Protein AF-A0A662KI46-F1 (afdb_monomer)

Solvent-accessible surface area (backbone atoms only — not comparable to full-atom values): 4559 Å² total; per-residue (Å²): 115,79,31,77,38,80,40,30,37,37,40,72,50,71,48,59,88,45,51,67,60,49,51,52,52,50,74,72,37,75,84,46,74,41,51,76,47,74,46,72,52,54,37,33,40,36,38,34,27,45,28,67,84,53,61,29,70,63,52,49,56,54,49,50,55,53,49,37,54,59,34,44,77,69,78,33,52,67,76,49,81,88

Secondary structure (DSSP, 8-state):
--EEEEEEEEESS--GGGHHHHHHHHHH-GGGGGEEEEEEETTEEEEEEEESSS-HHHHHHHHHHHHHHHHHHTT--EEEE-

Nearest PDB structures (foldseek):
  7bfe-assembly1_E  TM=5.777E-01  e=8.688E-01  Thermus thermophilus HB8
  7bfd-assembly1_K  TM=5.257E-01  e=9.854E-01  Thermus thermophilus HB8
  2ga7-assembly1_A  TM=5.227E-01  e=1.049E+00  Homo sapiens
  2kjw-assembly1_A  TM=5.361E-01  e=1.631E+00  Thermus thermophilus
  2j0w-assembly1_A  TM=5.335E-01  e=3.260E+00  Escherichia coli

Sequence (82 aa):
MKFDLQCSIQLSKKADELKEELEAFIKDEELFSSLESYELKADRLHLRIVSDVKRSHEIALRFYKKFAQFFGKKKIGVRGIH

pLDDT: mean 90.5, std 3.69, range [73.19, 94.81]

Radius of gyration: 12.01 Å; Cα contacts (8 Å, |Δi|>4): 130; chains: 1; bounding box: 26×21×36 Å

Mean predicted aligned error: 3.69 Å

Foldseek 3Di:
DKAKDKKKWFKPWFDQVCVVVVVVVCVVDPLCVQWPDWDRDTRMIITIGMDPPDHRVVSVVVVLVVVQVVVVVVVMHTDDMD

Structure (mmCIF, N/CA/C/O backbone):
data_AF-A0A662KI46-F1
#
_entry.id   AF-A0A662KI46-F1
#
loop_
_atom_site.group_PDB
_atom_site.id
_atom_site.type_symbol
_atom_site.label_atom_id
_atom_site.label_alt_id
_atom_site.label_comp_id
_atom_site.label_asym_id
_atom_site.label_entity_id
_atom_site.label_seq_id
_atom_site.pdbx_PDB_ins_code
_atom_site.Cartn_x
_atom_site.Cartn_y
_atom_site.Cartn_z
_atom_site.occupancy
_atom_site.B_iso_or_equiv
_atom_site.auth_seq_id
_atom_site.auth_comp_id
_atom_site.auth_asym_id
_atom_site.auth_atom_id
_atom_site.pdbx_PDB_model_num
ATOM 1 N N . MET A 1 1 ? 10.763 -3.069 -22.696 1.00 73.19 1 MET A N 1
ATOM 2 C CA . MET A 1 1 ? 9.328 -3.428 -22.592 1.00 73.19 1 MET A CA 1
ATOM 3 C C . MET A 1 1 ? 8.809 -2.753 -21.333 1.00 73.19 1 MET A C 1
ATOM 5 O O . MET A 1 1 ? 9.459 -2.902 -20.312 1.00 73.19 1 MET A O 1
ATOM 9 N N . LYS A 1 2 ? 7.745 -1.945 -21.410 1.00 84.25 2 LYS A N 1
ATOM 10 C CA . LYS A 1 2 ? 7.216 -1.201 -20.254 1.00 84.25 2 LYS A CA 1
ATOM 11 C C . LYS A 1 2 ? 6.049 -1.986 -19.659 1.00 84.25 2 LYS A C 1
ATOM 13 O O . LYS A 1 2 ? 5.109 -2.307 -20.381 1.00 84.25 2 LYS A O 1
ATOM 18 N N . PHE A 1 3 ? 6.134 -2.327 -18.381 1.00 89.25 3 PHE A N 1
ATOM 19 C CA . PHE A 1 3 ? 5.069 -2.980 -17.630 1.00 89.25 3 PHE A CA 1
ATOM 20 C C . PHE A 1 3 ? 4.283 -1.907 -16.874 1.00 89.25 3 PHE A C 1
ATOM 22 O O . PHE A 1 3 ? 4.845 -1.180 -16.059 1.00 89.25 3 PHE A O 1
ATOM 29 N N . ASP A 1 4 ? 2.990 -1.804 -17.156 1.00 93.00 4 ASP A N 1
ATOM 30 C CA . ASP A 1 4 ? 2.047 -0.924 -16.462 1.00 93.00 4 ASP A CA 1
ATOM 31 C C . ASP A 1 4 ? 0.992 -1.815 -15.799 1.00 93.00 4 ASP A 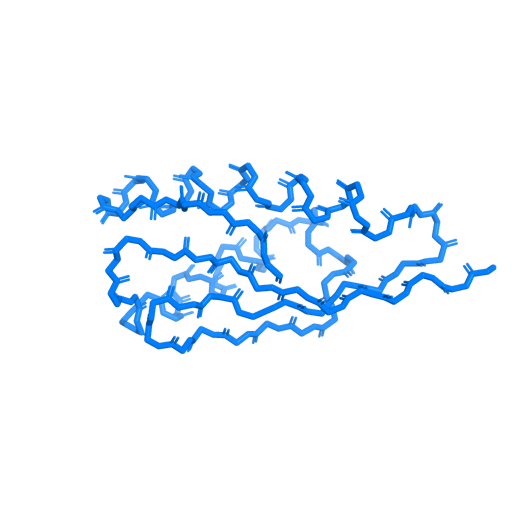C 1
ATOM 33 O O . ASP A 1 4 ? 0.438 -2.711 -16.441 1.00 93.00 4 ASP A O 1
ATOM 37 N N . LEU A 1 5 ? 0.789 -1.629 -14.497 1.00 93.44 5 LEU A N 1
ATOM 38 C CA . LEU A 1 5 ? -0.237 -2.323 -13.733 1.00 93.44 5 LEU A CA 1
ATOM 39 C C . LEU A 1 5 ? -0.986 -1.318 -12.871 1.00 93.44 5 LEU A C 1
ATOM 41 O O . LEU A 1 5 ? -0.394 -0.634 -12.036 1.00 93.44 5 LEU A O 1
ATOM 45 N N . GLN A 1 6 ? -2.301 -1.306 -13.031 1.00 94.38 6 GLN A N 1
ATOM 46 C CA . GLN A 1 6 ? -3.218 -0.663 -12.104 1.00 94.38 6 GLN A CA 1
ATOM 47 C C . GLN A 1 6 ? -3.831 -1.741 -11.224 1.00 94.38 6 GLN A C 1
ATOM 49 O O . GLN A 1 6 ? -4.364 -2.729 -11.728 1.00 94.38 6 GLN A O 1
ATOM 54 N N . CYS A 1 7 ? -3.725 -1.568 -9.915 1.00 93.88 7 CYS A N 1
ATOM 55 C CA . CYS A 1 7 ? -4.322 -2.478 -8.953 1.00 93.88 7 CYS A CA 1
ATOM 56 C C . CYS A 1 7 ? -4.822 -1.711 -7.734 1.00 93.88 7 CYS A C 1
ATOM 58 O O . CYS A 1 7 ? -4.524 -0.535 -7.525 1.00 93.88 7 CYS A O 1
ATOM 60 N N . SER A 1 8 ? -5.582 -2.397 -6.900 1.00 94.12 8 SER A N 1
ATOM 61 C CA . SER A 1 8 ? -6.092 -1.875 -5.647 1.00 94.12 8 SER A CA 1
ATOM 62 C C . SER A 1 8 ? -5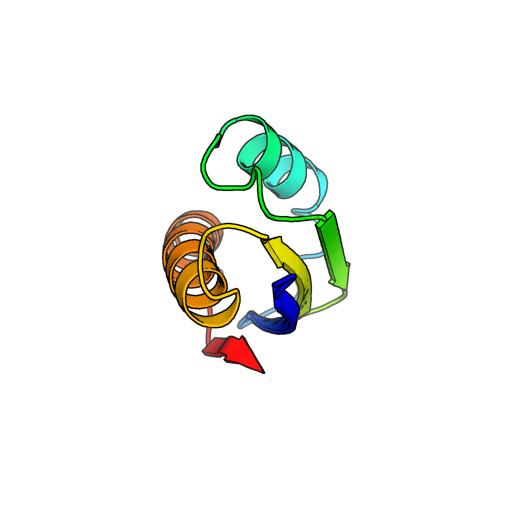.852 -2.867 -4.523 1.00 94.12 8 SER A C 1
ATOM 64 O O . SER A 1 8 ? -5.898 -4.078 -4.715 1.00 94.12 8 SER A O 1
ATOM 66 N N . ILE A 1 9 ? -5.577 -2.353 -3.335 1.00 94.56 9 ILE A N 1
ATOM 67 C CA . ILE A 1 9 ? -5.415 -3.146 -2.126 1.00 94.56 9 ILE A CA 1
ATOM 68 C C . ILE A 1 9 ? -6.627 -2.890 -1.241 1.00 94.56 9 ILE A C 1
ATOM 70 O O . ILE A 1 9 ? -6.891 -1.749 -0.859 1.00 94.56 9 ILE A O 1
ATOM 74 N N . GLN A 1 10 ? -7.359 -3.952 -0.906 1.00 94.81 10 GLN A N 1
ATOM 75 C CA . GLN A 1 10 ? -8.500 -3.861 -0.004 1.00 94.81 10 GLN A CA 1
ATOM 76 C C . GLN A 1 10 ? -8.034 -3.847 1.456 1.00 94.81 10 GLN A C 1
ATOM 78 O O . GLN A 1 10 ? -7.276 -4.716 1.899 1.00 94.81 10 GLN A O 1
ATOM 83 N N . LEU A 1 11 ? -8.536 -2.882 2.215 1.00 94.25 11 LEU A N 1
ATOM 84 C CA . LEU A 1 11 ? -8.321 -2.713 3.644 1.00 94.25 11 LEU A CA 1
ATOM 85 C C . LEU A 1 11 ? -9.547 -3.202 4.424 1.00 94.25 11 LEU A C 1
ATOM 87 O O . LEU A 1 11 ? -10.658 -3.295 3.911 1.00 94.25 11 LEU A O 1
ATOM 91 N N . SER A 1 12 ? -9.361 -3.541 5.697 1.00 92.19 12 SER A N 1
ATOM 92 C CA . SER A 1 12 ? -10.442 -4.048 6.549 1.00 92.19 12 SER A CA 1
ATOM 93 C C . SER A 1 12 ? -11.421 -2.970 7.013 1.00 92.19 12 SER A C 1
ATOM 95 O O . SER A 1 12 ? -12.481 -3.305 7.535 1.00 92.19 12 SER A O 1
ATOM 97 N N . LYS A 1 13 ? -11.023 -1.699 6.935 1.00 91.75 13 LYS A N 1
ATOM 98 C CA . LYS A 1 13 ? -11.794 -0.523 7.347 1.00 91.75 13 LYS A CA 1
ATOM 99 C C . LYS A 1 13 ? -11.297 0.698 6.576 1.00 91.75 13 LYS A C 1
ATOM 101 O O . LYS A 1 13 ? -10.226 0.644 5.971 1.00 91.75 13 LYS A O 1
ATOM 106 N N . LYS A 1 14 ? -12.065 1.788 6.639 1.00 90.94 14 LYS A N 1
ATOM 107 C CA . LYS A 1 14 ? -11.676 3.060 6.030 1.00 90.94 14 LYS A CA 1
ATOM 108 C C . LYS A 1 14 ? -10.375 3.581 6.635 1.00 90.94 14 LYS A C 1
ATOM 110 O O . LYS A 1 14 ? -10.160 3.435 7.840 1.00 90.94 14 LYS A O 1
ATOM 115 N N . ALA A 1 15 ? -9.522 4.147 5.792 1.00 88.56 15 ALA A N 1
ATOM 116 C CA . ALA A 1 15 ? -8.188 4.599 6.174 1.00 88.56 15 ALA A CA 1
ATOM 117 C C . ALA A 1 15 ? -7.872 6.018 5.682 1.00 88.56 15 ALA A C 1
ATOM 119 O O . ALA A 1 15 ? -6.713 6.409 5.715 1.00 88.56 15 ALA A O 1
ATOM 120 N N . ASP A 1 16 ? -8.876 6.791 5.254 1.00 86.25 16 ASP A N 1
ATOM 121 C CA . ASP A 1 16 ? -8.699 8.127 4.664 1.00 86.25 16 ASP A CA 1
ATOM 122 C C . ASP A 1 16 ? -7.861 9.076 5.552 1.00 86.25 16 ASP A C 1
ATOM 124 O O . ASP A 1 16 ? -7.076 9.874 5.046 1.00 86.25 16 ASP A O 1
ATOM 128 N N . GLU A 1 17 ? -7.957 8.927 6.876 1.00 87.00 17 GLU A N 1
ATOM 129 C CA . GLU A 1 17 ? -7.205 9.701 7.878 1.00 87.00 17 GLU A CA 1
ATOM 130 C C . GLU A 1 17 ? -5.692 9.412 7.877 1.00 87.00 17 GLU A C 1
ATOM 132 O O . GLU A 1 17 ? -4.907 10.209 8.377 1.00 87.00 17 GLU A O 1
ATOM 137 N N . LEU A 1 18 ? -5.255 8.287 7.301 1.00 88.12 18 LEU A N 1
ATOM 138 C CA . LEU A 1 18 ? -3.846 7.877 7.247 1.00 88.12 18 LEU A CA 1
ATOM 139 C C . LEU A 1 18 ? -3.120 8.391 6.000 1.00 88.12 18 LEU A C 1
ATOM 141 O O . LEU A 1 18 ? -1.993 7.972 5.743 1.00 88.12 18 LEU A O 1
ATOM 145 N N . LYS A 1 19 ? -3.749 9.260 5.202 1.00 87.69 19 LYS A N 1
ATOM 146 C CA . LYS A 1 19 ? -3.192 9.721 3.926 1.00 87.69 19 LYS A CA 1
ATOM 147 C C . LYS A 1 19 ? -1.823 10.393 4.089 1.00 87.69 19 LYS A C 1
ATOM 149 O O . LYS A 1 19 ? -0.911 10.076 3.333 1.00 87.69 19 LYS A O 1
ATOM 154 N N . GLU A 1 20 ? -1.666 11.258 5.089 1.00 89.44 20 GLU A N 1
ATOM 155 C CA . GLU A 1 20 ? -0.398 11.957 5.354 1.00 89.44 20 GLU A CA 1
ATOM 156 C C . GLU A 1 20 ? 0.702 10.993 5.820 1.00 89.44 20 GLU A C 1
ATOM 158 O O . GLU A 1 20 ? 1.836 11.048 5.350 1.00 89.44 20 GLU A O 1
ATOM 163 N N . GLU A 1 21 ? 0.358 10.049 6.698 1.00 90.69 21 GLU A N 1
ATOM 164 C CA . GLU A 1 21 ? 1.305 9.043 7.189 1.00 90.69 21 GLU A CA 1
ATOM 165 C C . GLU A 1 21 ? 1.721 8.054 6.097 1.00 90.69 21 GLU A C 1
ATOM 167 O O . GLU A 1 21 ? 2.873 7.623 6.047 1.00 90.69 21 GLU A O 1
ATOM 172 N N . LEU A 1 22 ? 0.785 7.697 5.216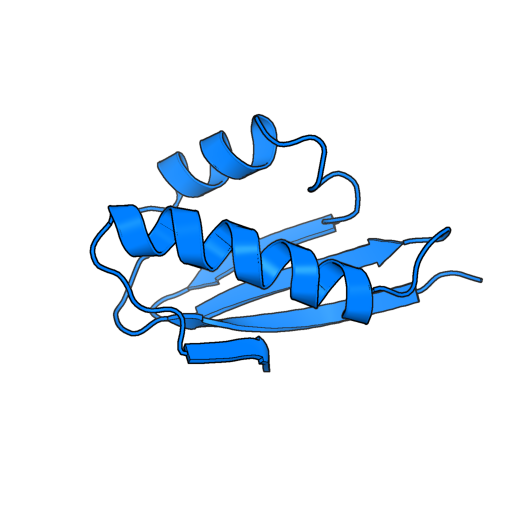 1.00 90.88 22 LEU A N 1
ATOM 173 C CA . LEU A 1 22 ? 1.043 6.851 4.058 1.00 90.88 22 LEU A CA 1
ATOM 174 C C . LEU A 1 22 ? 1.977 7.556 3.072 1.00 90.88 22 LEU A C 1
ATOM 176 O O . LEU A 1 22 ? 2.901 6.930 2.561 1.00 90.88 22 LEU A O 1
ATOM 180 N N . GLU A 1 23 ? 1.763 8.849 2.828 1.00 90.69 23 GLU A N 1
ATOM 181 C CA . GLU A 1 23 ? 2.641 9.643 1.971 1.00 90.69 23 GLU A CA 1
ATOM 182 C C . GLU A 1 23 ? 4.066 9.707 2.534 1.00 90.69 23 GLU A C 1
ATOM 184 O O . GLU A 1 23 ? 5.027 9.488 1.794 1.00 90.69 23 GLU A O 1
ATOM 189 N N . ALA A 1 24 ? 4.209 9.950 3.841 1.00 90.94 24 ALA A N 1
ATOM 190 C CA . ALA A 1 24 ? 5.510 9.935 4.505 1.00 90.94 24 ALA A CA 1
ATOM 191 C C . ALA A 1 24 ? 6.189 8.560 4.387 1.00 90.94 24 ALA A C 1
ATOM 193 O O . ALA A 1 24 ? 7.364 8.481 4.042 1.00 90.94 24 ALA A O 1
ATOM 194 N N . PHE A 1 25 ? 5.436 7.476 4.597 1.00 90.94 25 PHE A N 1
ATOM 195 C CA . PHE A 1 25 ? 5.938 6.108 4.462 1.00 90.94 25 PHE A CA 1
ATOM 196 C C . PHE A 1 25 ? 6.417 5.786 3.037 1.00 90.94 25 PHE A C 1
ATOM 198 O O . PHE A 1 25 ? 7.471 5.180 2.864 1.00 90.94 25 PHE A O 1
ATOM 205 N N . ILE A 1 26 ? 5.672 6.214 2.013 1.00 90.25 26 ILE A N 1
ATOM 206 C CA . ILE A 1 26 ? 6.040 5.990 0.608 1.00 90.25 26 ILE A CA 1
ATOM 207 C C . ILE A 1 26 ? 7.291 6.790 0.229 1.00 90.25 26 ILE A C 1
ATOM 209 O O . ILE A 1 26 ? 8.136 6.276 -0.497 1.00 90.25 26 ILE A O 1
ATOM 213 N N . LYS A 1 27 ? 7.420 8.031 0.718 1.00 86.94 27 LYS A N 1
ATOM 214 C CA . LYS A 1 27 ? 8.589 8.887 0.453 1.00 86.94 27 LYS A CA 1
ATOM 215 C C . LYS A 1 27 ? 9.868 8.378 1.123 1.00 86.94 27 LYS A C 1
ATOM 217 O O . LYS A 1 27 ? 10.943 8.592 0.575 1.00 86.94 27 LYS A O 1
ATOM 222 N N . ASP A 1 28 ? 9.752 7.733 2.281 1.00 87.88 28 ASP A N 1
ATOM 223 C CA . ASP A 1 28 ? 10.892 7.188 3.032 1.00 87.88 28 ASP A CA 1
ATOM 224 C C . ASP A 1 28 ? 11.433 5.879 2.417 1.00 87.88 28 ASP A C 1
ATOM 226 O O . ASP A 1 28 ? 12.624 5.587 2.499 1.00 87.88 28 ASP A O 1
ATOM 230 N N . GLU A 1 29 ? 10.582 5.094 1.743 1.00 83.25 29 GLU A N 1
ATOM 231 C CA . GLU A 1 29 ? 10.970 3.808 1.153 1.00 83.25 29 GLU A CA 1
ATOM 232 C C . GLU A 1 29 ? 11.324 3.910 -0.345 1.00 83.25 29 GLU A C 1
ATOM 234 O O . GLU A 1 29 ? 10.451 3.938 -1.214 1.00 83.25 29 GLU A O 1
ATOM 239 N N . GLU A 1 30 ? 12.617 3.778 -0.679 1.00 80.50 30 GLU A N 1
ATOM 240 C CA . GLU A 1 30 ? 13.111 3.669 -2.073 1.00 80.50 30 GLU A CA 1
ATOM 241 C C . GLU A 1 30 ? 12.446 2.539 -2.883 1.00 80.50 30 GLU A C 1
ATOM 243 O O . GLU A 1 30 ? 12.410 2.556 -4.120 1.00 80.50 30 GLU A O 1
ATOM 248 N N . LEU A 1 31 ? 11.894 1.541 -2.188 1.00 81.56 31 LEU A N 1
ATOM 249 C CA . LEU A 1 31 ? 11.160 0.433 -2.790 1.00 81.56 31 LEU A CA 1
ATOM 250 C C . LEU A 1 31 ? 9.993 0.926 -3.664 1.00 81.56 31 LEU A C 1
ATOM 252 O O . LEU A 1 31 ? 9.697 0.291 -4.676 1.00 81.56 31 LEU A O 1
ATOM 256 N N . PHE A 1 32 ? 9.371 2.059 -3.325 1.00 83.88 32 PHE A N 1
ATOM 257 C CA . PHE A 1 32 ? 8.252 2.635 -4.074 1.00 83.88 32 PHE A CA 1
ATOM 258 C C . PHE A 1 32 ? 8.669 3.459 -5.299 1.00 83.88 32 PHE A C 1
ATOM 260 O O . PHE A 1 32 ? 7.817 4.056 -5.941 1.00 83.88 32 PHE A O 1
ATOM 267 N N . SER A 1 33 ? 9.940 3.441 -5.705 1.00 83.06 33 SER A N 1
ATOM 268 C CA . SER A 1 33 ? 10.422 4.121 -6.924 1.00 83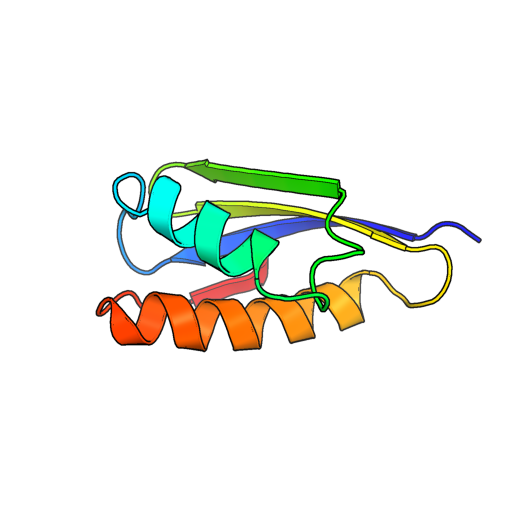.06 33 SER A CA 1
ATOM 269 C C . SER A 1 33 ? 9.674 3.745 -8.213 1.00 83.06 33 SER A C 1
ATOM 271 O O . SER A 1 33 ? 9.611 4.542 -9.142 1.00 83.06 33 SER A O 1
ATOM 273 N N . SER A 1 34 ? 9.091 2.542 -8.286 1.00 86.88 34 SER A N 1
ATOM 274 C CA . SER A 1 34 ? 8.256 2.097 -9.421 1.00 86.88 34 SER A CA 1
ATOM 275 C C . SER A 1 34 ? 6.757 2.412 -9.258 1.00 86.88 34 SER A C 1
ATOM 277 O O . SER A 1 34 ? 5.943 1.985 -10.079 1.00 86.88 34 SER A O 1
ATOM 279 N N . LEU A 1 35 ? 6.362 3.092 -8.179 1.00 90.38 35 LEU A N 1
ATOM 280 C CA . LEU A 1 35 ? 4.994 3.546 -7.940 1.00 90.38 35 LEU A CA 1
ATOM 281 C C . LEU A 1 35 ? 4.795 4.893 -8.642 1.00 90.38 35 LEU A C 1
ATOM 283 O O . LEU A 1 35 ? 5.357 5.902 -8.234 1.00 90.38 35 LEU A O 1
ATOM 287 N N . GLU A 1 36 ? 3.993 4.910 -9.702 1.00 91.12 36 GLU A N 1
ATOM 288 C CA . GLU A 1 36 ? 3.722 6.129 -10.469 1.00 91.12 36 GLU A CA 1
ATOM 289 C C . GLU A 1 36 ? 2.657 6.995 -9.785 1.00 91.12 36 GLU A C 1
ATOM 291 O O . GLU A 1 36 ? 2.775 8.217 -9.732 1.00 91.12 36 GLU A O 1
ATOM 296 N N . SER A 1 37 ? 1.613 6.366 -9.239 1.00 91.44 37 SER A N 1
ATOM 297 C CA . SER A 1 37 ? 0.582 7.063 -8.474 1.00 91.44 37 SER A CA 1
ATOM 298 C C . SER A 1 37 ? -0.070 6.152 -7.441 1.00 91.44 37 SER A C 1
ATOM 300 O O . SER A 1 37 ? -0.078 4.924 -7.572 1.00 91.44 37 SER A O 1
ATOM 302 N N . TYR A 1 38 ? -0.624 6.764 -6.398 1.00 92.56 38 TYR A N 1
ATOM 303 C CA . TYR A 1 38 ? -1.439 6.080 -5.406 1.00 92.56 38 TYR A CA 1
ATOM 304 C C . TYR A 1 38 ? -2.588 6.974 -4.946 1.00 92.56 38 TYR A C 1
ATOM 306 O O . TYR A 1 38 ? -2.466 8.197 -4.898 1.00 92.56 38 TYR A O 1
ATOM 314 N N . GLU A 1 39 ? -3.710 6.357 -4.598 1.00 91.88 39 GLU A N 1
ATOM 315 C CA . GLU A 1 39 ? -4.875 7.047 -4.058 1.00 91.88 39 GLU A CA 1
ATOM 316 C C . GLU A 1 39 ? -5.518 6.183 -2.976 1.00 91.88 39 GLU A C 1
ATOM 318 O O . GLU A 1 39 ? -5.874 5.029 -3.208 1.00 91.88 39 GLU A O 1
ATOM 323 N N . LEU A 1 40 ? -5.673 6.744 -1.780 1.00 91.06 40 LEU A N 1
ATOM 324 C CA . LEU A 1 40 ? -6.406 6.105 -0.698 1.00 91.06 40 LEU A CA 1
ATOM 325 C C . LEU A 1 40 ? -7.840 6.630 -0.703 1.00 91.06 40 LEU A C 1
ATOM 327 O O . LEU A 1 40 ? -8.053 7.835 -0.567 1.00 91.06 40 LEU A O 1
ATOM 331 N N . LYS A 1 41 ? -8.805 5.728 -0.882 1.00 90.12 41 LYS A N 1
ATOM 332 C CA . LYS A 1 41 ? -10.225 6.060 -0.970 1.00 90.12 41 LYS A CA 1
ATOM 333 C C . LYS A 1 41 ? -11.045 5.049 -0.183 1.00 90.12 41 LYS A C 1
ATOM 335 O O . LYS A 1 41 ? -11.133 3.881 -0.564 1.00 90.12 41 LYS A O 1
ATOM 340 N N . ALA A 1 42 ? -11.680 5.507 0.892 1.00 89.00 42 ALA A N 1
ATOM 341 C CA . ALA A 1 42 ? -12.442 4.665 1.804 1.00 89.00 42 ALA A CA 1
ATOM 342 C C . ALA A 1 42 ? -11.603 3.473 2.307 1.00 89.00 42 ALA A C 1
ATOM 344 O O . ALA A 1 42 ? -10.619 3.658 3.024 1.00 89.00 42 ALA A O 1
ATOM 345 N N . ASP A 1 43 ? -11.995 2.246 1.961 1.00 91.69 43 ASP A N 1
ATOM 346 C CA . ASP A 1 43 ? -11.341 0.992 2.341 1.00 91.69 43 ASP A CA 1
ATOM 347 C C . ASP A 1 43 ? -10.387 0.454 1.262 1.00 91.69 43 ASP A C 1
ATOM 349 O O . ASP A 1 43 ? -9.991 -0.710 1.324 1.00 91.69 43 ASP A O 1
ATOM 353 N N . ARG A 1 44 ? -10.017 1.257 0.258 1.00 93.19 44 ARG A N 1
ATOM 354 C CA . ARG A 1 44 ? -9.151 0.817 -0.843 1.00 93.19 44 ARG A CA 1
ATOM 355 C C . ARG A 1 44 ? -7.972 1.747 -1.065 1.00 93.19 44 ARG A C 1
ATOM 357 O O . ARG A 1 44 ? -8.117 2.965 -1.115 1.00 93.19 44 ARG A O 1
ATOM 364 N N . LEU A 1 45 ? -6.806 1.140 -1.258 1.00 94.06 45 LEU A N 1
ATOM 365 C CA . LEU A 1 45 ? -5.596 1.811 -1.715 1.00 94.06 45 LEU A CA 1
ATOM 366 C C . LEU A 1 45 ? -5.369 1.469 -3.187 1.00 94.06 45 LEU A C 1
ATOM 368 O O . LEU A 1 45 ? -4.962 0.357 -3.514 1.00 94.06 45 LEU A O 1
ATOM 372 N N . HIS A 1 46 ? -5.654 2.415 -4.067 1.00 94.25 46 HIS A N 1
ATOM 373 C CA . HIS A 1 46 ? -5.385 2.324 -5.494 1.00 94.25 46 HIS A CA 1
ATOM 374 C C . HIS A 1 46 ? -3.915 2.631 -5.764 1.00 94.25 46 HIS A C 1
ATOM 376 O O . HIS A 1 46 ? -3.355 3.557 -5.181 1.00 94.25 46 HIS A O 1
ATOM 382 N N . LEU A 1 47 ? -3.297 1.846 -6.639 1.00 94.62 47 LEU A N 1
ATOM 383 C CA . LEU A 1 47 ? -1.885 1.930 -6.987 1.00 94.62 47 LEU A CA 1
ATOM 384 C C . LEU A 1 47 ? -1.737 1.817 -8.502 1.00 94.62 47 LEU A C 1
ATOM 386 O O . LEU A 1 47 ? -2.334 0.939 -9.131 1.00 94.62 47 LEU A O 1
ATOM 390 N N . ARG A 1 48 ? -0.881 2.658 -9.074 1.00 94.69 48 ARG A N 1
ATOM 391 C CA . ARG A 1 48 ? -0.370 2.498 -10.432 1.00 94.69 48 ARG A CA 1
ATOM 392 C C . ARG A 1 48 ? 1.122 2.233 -10.366 1.00 94.69 48 ARG A C 1
ATOM 394 O O . ARG A 1 48 ? 1.887 3.062 -9.883 1.00 94.69 48 ARG A O 1
ATOM 401 N N . ILE A 1 49 ? 1.529 1.068 -10.850 1.00 93.19 49 ILE A N 1
ATOM 402 C CA . ILE A 1 49 ? 2.910 0.599 -10.808 1.00 93.19 49 ILE A CA 1
ATOM 403 C C . ILE A 1 49 ? 3.424 0.497 -12.231 1.00 93.19 49 ILE A C 1
ATOM 405 O O . ILE A 1 49 ? 2.894 -0.260 -13.051 1.00 93.19 49 ILE A O 1
ATOM 409 N N . VAL A 1 50 ? 4.495 1.229 -12.502 1.00 92.50 50 VAL A N 1
ATOM 410 C CA . VAL A 1 50 ? 5.110 1.296 -13.818 1.00 92.50 50 VAL A CA 1
ATOM 411 C C . VAL A 1 50 ? 6.578 0.939 -13.685 1.00 92.50 50 VAL A C 1
ATOM 413 O O . VAL A 1 50 ? 7.308 1.532 -12.897 1.00 92.50 50 VAL A O 1
ATOM 416 N N . SER A 1 51 ? 7.012 -0.063 -14.442 1.00 90.12 51 SER A N 1
ATOM 417 C CA . SER A 1 51 ? 8.402 -0.504 -14.433 1.00 90.12 51 SER A CA 1
ATOM 418 C C . SER A 1 51 ? 8.836 -0.984 -15.808 1.00 90.12 51 SER A C 1
ATOM 420 O O . SER A 1 51 ? 8.098 -1.625 -16.550 1.00 90.12 51 SER A O 1
ATOM 422 N N . ASP A 1 52 ? 10.068 -0.666 -16.144 1.00 89.12 52 ASP A N 1
ATOM 423 C CA . ASP A 1 52 ? 10.796 -1.068 -17.339 1.00 89.12 52 ASP A CA 1
ATOM 424 C C . ASP A 1 52 ? 11.779 -2.220 -17.059 1.00 89.12 52 ASP A C 1
ATOM 426 O O . ASP A 1 52 ? 12.251 -2.868 -17.994 1.00 89.12 52 ASP A O 1
ATOM 430 N N . VAL A 1 53 ? 12.030 -2.519 -15.776 1.00 85.81 53 VAL A N 1
ATOM 431 C CA . VAL A 1 53 ? 13.017 -3.514 -15.322 1.00 85.81 53 VAL A CA 1
ATOM 432 C C . VAL A 1 53 ? 12.357 -4.800 -14.822 1.00 85.81 53 VAL A C 1
ATOM 434 O O . VAL A 1 53 ? 12.766 -5.897 -15.201 1.00 85.81 53 VAL A O 1
ATOM 437 N N . LYS A 1 54 ? 11.339 -4.692 -13.958 1.00 86.75 54 LYS A N 1
ATOM 438 C CA . LYS A 1 54 ? 10.668 -5.843 -13.327 1.00 86.75 54 LYS A CA 1
ATOM 439 C C . LYS A 1 54 ? 9.196 -5.896 -13.701 1.00 86.75 54 LYS A C 1
ATOM 441 O O . LYS A 1 54 ? 8.580 -4.882 -14.009 1.00 86.75 54 LYS A O 1
ATOM 446 N N . ARG A 1 55 ? 8.600 -7.090 -13.636 1.00 89.44 55 ARG A N 1
ATOM 447 C CA . ARG A 1 55 ? 7.161 -7.233 -13.878 1.00 89.44 55 ARG A CA 1
ATOM 448 C C . ARG A 1 55 ? 6.372 -6.555 -12.756 1.00 89.44 55 ARG A C 1
ATOM 450 O O . ARG A 1 55 ? 6.545 -6.896 -11.587 1.00 89.44 55 ARG A O 1
ATOM 457 N N . SER A 1 56 ? 5.454 -5.659 -13.115 1.00 88.94 56 SER A N 1
ATOM 458 C CA . SER A 1 56 ? 4.700 -4.843 -12.153 1.00 88.94 56 SER A CA 1
ATOM 459 C C . SER A 1 56 ? 3.885 -5.655 -11.139 1.00 88.94 56 SER A C 1
ATOM 461 O O . SER A 1 56 ? 3.712 -5.207 -10.012 1.00 88.94 56 SER A O 1
ATOM 463 N N . HIS A 1 57 ? 3.447 -6.877 -11.469 1.00 89.19 57 HIS A N 1
ATOM 464 C CA . HIS A 1 57 ? 2.753 -7.747 -10.507 1.00 89.19 57 HIS A CA 1
ATOM 465 C C . HIS A 1 57 ? 3.668 -8.261 -9.387 1.00 89.19 57 HIS A C 1
ATOM 467 O O . HIS A 1 57 ? 3.229 -8.412 -8.251 1.00 89.19 57 HIS A O 1
ATOM 473 N N . GLU A 1 58 ? 4.949 -8.513 -9.673 1.00 91.62 58 GLU A N 1
ATOM 474 C CA . GLU A 1 58 ? 5.904 -8.926 -8.642 1.00 91.62 58 GLU A CA 1
ATOM 475 C C . GLU A 1 58 ? 6.171 -7.759 -7.683 1.00 91.62 58 GLU A C 1
ATOM 477 O O . GLU A 1 58 ? 6.252 -7.940 -6.467 1.00 91.62 58 GLU A O 1
ATOM 482 N N . ILE A 1 59 ? 6.244 -6.542 -8.229 1.00 92.00 59 ILE A N 1
ATOM 483 C CA . ILE A 1 59 ? 6.369 -5.301 -7.462 1.00 92.00 59 ILE A CA 1
ATOM 484 C C . ILE A 1 59 ? 5.120 -5.083 -6.596 1.00 92.00 59 ILE A C 1
ATOM 486 O O . ILE A 1 59 ? 5.258 -4.829 -5.401 1.00 92.00 59 ILE A O 1
ATOM 490 N N . ALA A 1 60 ? 3.917 -5.287 -7.143 1.00 92.19 60 ALA A N 1
ATOM 491 C CA . ALA A 1 60 ? 2.660 -5.194 -6.397 1.00 92.19 60 ALA A CA 1
ATOM 492 C C . ALA A 1 60 ? 2.637 -6.125 -5.173 1.00 92.19 60 ALA A C 1
ATOM 494 O O . ALA A 1 60 ? 2.237 -5.712 -4.087 1.00 92.19 60 ALA A O 1
ATOM 495 N N . LEU A 1 61 ? 3.138 -7.359 -5.306 1.00 93.19 61 LEU A N 1
ATOM 496 C CA . LEU A 1 61 ? 3.251 -8.298 -4.183 1.00 93.19 61 LEU A CA 1
ATOM 497 C C . LEU A 1 61 ? 4.245 -7.823 -3.111 1.00 93.19 61 LEU A C 1
ATOM 499 O O . LEU A 1 61 ? 4.025 -8.048 -1.918 1.00 93.19 61 LEU A O 1
ATOM 503 N N . ARG A 1 62 ? 5.340 -7.161 -3.508 1.00 92.50 62 ARG A N 1
ATOM 504 C CA . ARG A 1 62 ? 6.292 -6.554 -2.560 1.00 92.50 62 ARG A CA 1
ATOM 505 C C . ARG A 1 62 ? 5.652 -5.377 -1.825 1.00 92.50 62 ARG A C 1
ATOM 507 O O . ARG A 1 62 ? 5.736 -5.321 -0.599 1.00 92.50 62 ARG A O 1
ATOM 514 N N . PHE A 1 63 ? 4.963 -4.501 -2.557 1.00 93.06 63 PHE A N 1
ATOM 515 C CA . PHE A 1 63 ? 4.230 -3.362 -1.999 1.00 93.06 63 PHE A CA 1
ATOM 516 C C . PHE A 1 63 ? 3.165 -3.834 -1.017 1.00 93.06 63 PHE A C 1
ATOM 518 O O . PHE A 1 63 ? 3.100 -3.340 0.103 1.00 93.06 63 PHE A O 1
ATOM 525 N N . TYR A 1 64 ? 2.407 -4.869 -1.375 1.00 93.25 64 TYR A N 1
ATOM 526 C CA . TYR A 1 64 ? 1.402 -5.472 -0.506 1.00 93.25 64 TYR A CA 1
ATOM 527 C C . TYR A 1 64 ? 1.962 -5.885 0.857 1.00 93.25 64 TYR A C 1
ATOM 529 O O . TYR A 1 64 ? 1.365 -5.575 1.885 1.00 93.25 64 TYR A O 1
ATOM 537 N N . LYS A 1 65 ? 3.132 -6.538 0.896 1.00 92.75 65 LYS A N 1
ATOM 538 C CA . LYS A 1 65 ? 3.765 -6.937 2.165 1.00 92.75 65 LYS A CA 1
ATOM 539 C C . LYS A 1 65 ? 4.148 -5.729 3.023 1.00 92.75 65 LYS A C 1
ATOM 541 O O . LYS A 1 65 ? 3.962 -5.770 4.238 1.00 92.75 65 LYS A O 1
ATOM 546 N N . LYS A 1 66 ? 4.657 -4.660 2.407 1.00 93.31 66 LYS A N 1
ATOM 547 C CA . LYS A 1 66 ? 5.021 -3.417 3.103 1.00 93.31 66 LYS A CA 1
ATOM 548 C C . LYS A 1 66 ? 3.803 -2.665 3.615 1.00 93.31 66 LYS A C 1
ATOM 550 O O . LYS A 1 66 ? 3.747 -2.330 4.796 1.00 93.31 66 LYS A O 1
ATOM 555 N N . PHE A 1 67 ? 2.779 -2.514 2.782 1.00 93.19 67 PHE A N 1
ATOM 556 C CA . PHE A 1 67 ? 1.509 -1.935 3.199 1.00 93.19 67 PHE A CA 1
ATOM 557 C C . PHE A 1 67 ? 0.852 -2.758 4.311 1.00 93.19 67 PHE A C 1
ATOM 559 O O . PHE A 1 67 ? 0.370 -2.177 5.275 1.00 93.19 67 PHE A O 1
ATOM 566 N N . ALA A 1 68 ? 0.913 -4.092 4.268 1.00 93.50 68 ALA A N 1
ATOM 567 C CA . ALA A 1 68 ? 0.422 -4.936 5.358 1.00 93.50 68 ALA A CA 1
ATOM 568 C C . ALA A 1 68 ? 1.135 -4.661 6.693 1.00 93.50 68 ALA A C 1
ATOM 570 O O . ALA A 1 68 ? 0.483 -4.624 7.735 1.00 93.50 68 ALA A O 1
ATOM 571 N N . GLN A 1 69 ? 2.447 -4.411 6.676 1.00 93.19 69 GLN A N 1
ATOM 572 C CA . GLN A 1 69 ? 3.186 -4.011 7.877 1.00 93.19 69 GLN A CA 1
ATOM 573 C C . GLN A 1 69 ? 2.787 -2.609 8.360 1.00 93.19 69 GLN A C 1
ATOM 575 O O . GLN A 1 69 ? 2.541 -2.427 9.554 1.00 93.19 69 GLN A O 1
ATOM 580 N N . PHE A 1 70 ? 2.693 -1.635 7.450 1.00 93.25 70 PHE A N 1
ATOM 581 C CA . PHE A 1 70 ? 2.284 -0.260 7.759 1.00 93.25 7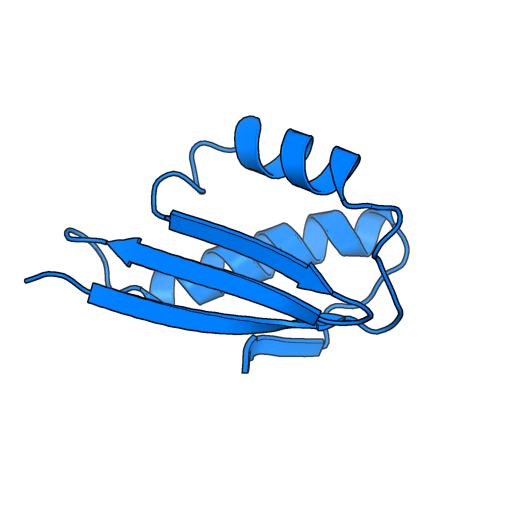0 PHE A CA 1
ATOM 582 C C . PHE A 1 70 ? 0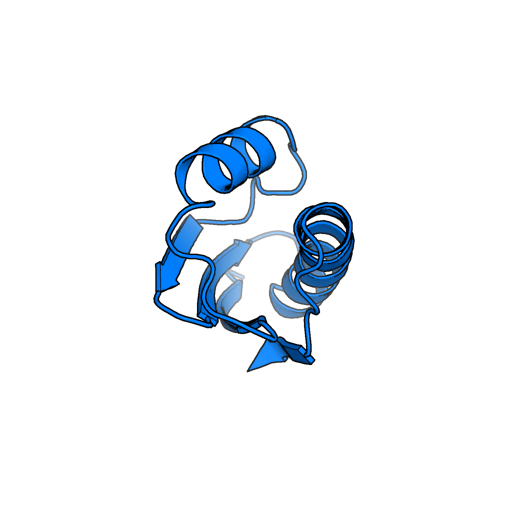.876 -0.210 8.372 1.00 93.25 70 PHE A C 1
ATOM 584 O O . PHE A 1 70 ? 0.691 0.241 9.504 1.00 93.25 70 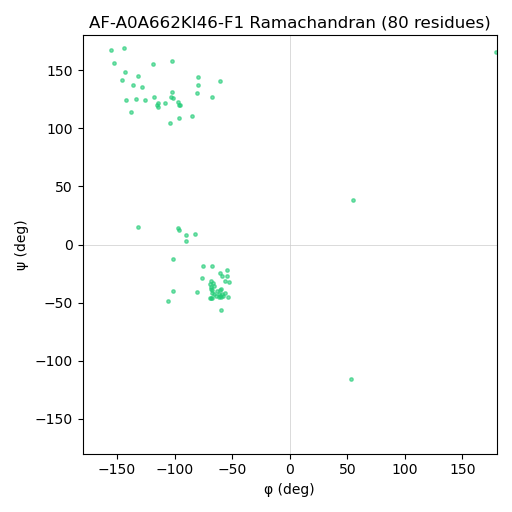PHE A O 1
ATOM 591 N N . PHE A 1 71 ? -0.112 -0.761 7.667 1.00 92.88 71 PHE A N 1
ATOM 592 C CA . PHE A 1 71 ? -1.509 -0.793 8.098 1.00 92.88 71 PHE A CA 1
ATOM 593 C C . PHE A 1 71 ? -1.714 -1.678 9.335 1.00 92.88 71 PHE A C 1
ATOM 595 O O . PHE A 1 71 ? -2.501 -1.330 10.220 1.00 92.88 71 PHE A O 1
ATOM 602 N N . GLY A 1 72 ? -0.941 -2.760 9.471 1.00 92.00 72 GLY A N 1
ATOM 603 C CA . GLY A 1 72 ? -0.956 -3.624 10.651 1.00 92.00 72 GLY A CA 1
ATOM 604 C C . GLY A 1 72 ? -0.605 -2.878 11.942 1.00 92.00 72 GLY A C 1
ATOM 605 O O . GLY A 1 72 ? -1.316 -3.019 12.940 1.00 92.00 72 GLY A O 1
ATOM 606 N N . LYS A 1 73 ? 0.405 -1.993 11.915 1.00 92.56 73 LYS A N 1
ATOM 607 C CA . LYS A 1 73 ? 0.750 -1.121 13.061 1.00 92.56 73 LYS A CA 1
ATOM 608 C C . LYS A 1 73 ? -0.397 -0.181 13.456 1.00 92.56 73 LYS A C 1
ATOM 610 O O . LYS A 1 73 ? -0.501 0.214 14.614 1.00 92.56 73 LYS A O 1
ATOM 615 N N . LYS A 1 74 ? -1.292 0.130 12.516 1.00 91.19 74 LYS A N 1
ATOM 616 C CA . LYS A 1 74 ? -2.480 0.983 12.691 1.00 91.19 74 LYS A CA 1
ATOM 617 C C . LYS A 1 74 ? -3.767 0.193 12.964 1.00 91.19 74 LYS A C 1
ATOM 619 O O . LYS A 1 74 ? -4.869 0.748 12.923 1.00 91.19 74 LYS A O 1
ATOM 624 N N . LYS A 1 75 ? -3.650 -1.109 13.265 1.00 91.25 75 LYS A N 1
ATOM 625 C CA . LYS A 1 75 ? -4.787 -2.021 13.485 1.00 91.25 75 LYS A CA 1
ATOM 626 C C . LYS A 1 75 ? -5.756 -2.024 12.291 1.00 91.25 75 LYS A C 1
ATOM 628 O O . LYS A 1 75 ? -6.978 -2.023 12.473 1.00 91.25 75 LYS A O 1
ATOM 633 N N . ILE A 1 76 ? -5.214 -1.959 11.075 1.00 93.12 76 ILE A N 1
ATOM 634 C CA . ILE A 1 76 ? -5.944 -2.074 9.810 1.00 93.12 76 ILE A CA 1
ATOM 635 C C . ILE A 1 76 ? -5.444 -3.341 9.112 1.00 93.12 76 ILE A C 1
ATOM 637 O O . ILE A 1 76 ? -4.254 -3.482 8.844 1.00 93.12 76 ILE A O 1
ATOM 641 N N . GLY A 1 77 ? -6.343 -4.285 8.847 1.00 91.88 77 GLY A N 1
ATOM 642 C CA . GLY A 1 77 ? -6.004 -5.499 8.111 1.00 91.88 77 GLY A CA 1
ATOM 643 C C . GLY A 1 77 ? -5.958 -5.234 6.610 1.00 91.88 77 GLY A C 1
ATOM 644 O O . GLY A 1 77 ? -6.784 -4.485 6.093 1.00 91.88 77 GLY A O 1
ATOM 645 N N . VAL A 1 78 ? -5.037 -5.886 5.909 1.00 93.94 78 VAL A N 1
ATOM 646 C CA . VAL A 1 78 ? -4.978 -5.886 4.444 1.00 93.94 78 VAL A CA 1
ATOM 647 C C . VAL A 1 78 ? -5.530 -7.219 3.938 1.00 93.94 78 VAL A C 1
ATOM 649 O O . VAL A 1 78 ? -5.131 -8.272 4.434 1.00 93.94 78 VAL A O 1
ATOM 652 N N . ARG A 1 79 ? -6.503 -7.177 3.021 1.00 90.69 79 ARG A N 1
ATOM 653 C CA . ARG A 1 79 ? -7.339 -8.331 2.645 1.00 90.69 79 ARG A CA 1
ATOM 654 C C . ARG A 1 79 ? -6.926 -8.985 1.330 1.00 90.69 79 ARG A C 1
ATOM 656 O O . ARG A 1 79 ? -6.963 -10.207 1.236 1.00 90.69 79 ARG A O 1
ATOM 663 N N . GLY A 1 80 ? -6.553 -8.195 0.328 1.00 89.75 80 GLY A N 1
ATOM 664 C CA . GLY A 1 80 ? -6.234 -8.716 -0.999 1.00 89.75 80 GLY A CA 1
ATOM 665 C C . GLY A 1 80 ? -5.852 -7.628 -1.994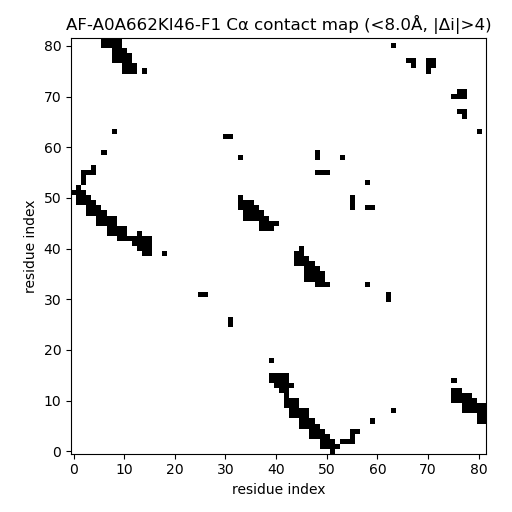 1.00 89.75 80 GLY A C 1
ATOM 666 O O . GLY A 1 80 ? -6.063 -6.443 -1.732 1.00 89.75 80 GLY A O 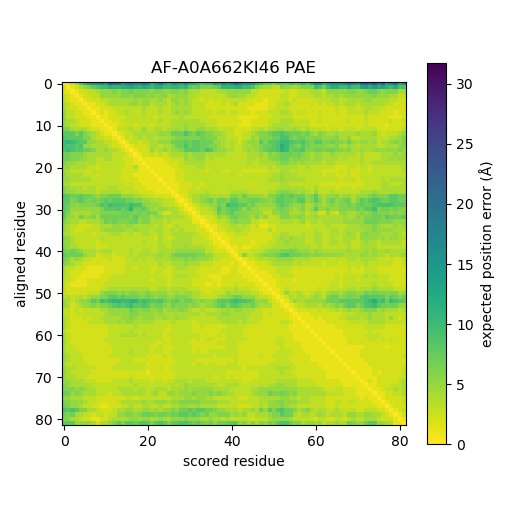1
ATOM 667 N N . ILE A 1 81 ? -5.266 -8.058 -3.113 1.00 92.25 81 ILE A N 1
ATOM 668 C CA . ILE A 1 81 ? -4.971 -7.228 -4.287 1.00 92.25 81 ILE A CA 1
ATOM 669 C C . ILE A 1 81 ? -6.037 -7.537 -5.343 1.00 92.25 81 ILE A C 1
ATOM 671 O O . ILE A 1 81 ? -6.291 -8.712 -5.611 1.00 92.25 81 ILE A O 1
ATOM 675 N N . HIS A 1 82 ? -6.636 -6.501 -5.924 1.00 87.56 82 HIS A N 1
ATOM 676 C CA . HIS A 1 82 ? -7.679 -6.573 -6.949 1.00 87.56 82 HIS A CA 1
ATOM 677 C C . HIS A 1 82 ? -7.323 -5.713 -8.154 1.00 87.56 82 HIS A C 1
ATOM 679 O O . HIS A 1 82 ? -6.840 -4.576 -7.930 1.00 87.56 82 HIS A O 1
#